Protein AF-A0A382LB33-F1 (afdb_monomer)

pLDDT: mean 86.98, std 14.64, range [41.53, 98.06]

Nearest PDB structures (foldseek):
  3kd4-assembly1_A  TM=6.869E-01  e=1.381E+00  Parabacteroides distasonis ATCC 8503
  2jhe-assembly2_D  TM=3.719E-01  e=3.122E-01  Escherichia coli K-12
  6sua-assembly2_C  TM=3.130E-01  e=2.153E-01  Homo sapiens
  8u62-assembly1_A  TM=4.083E-01  e=7.909E-01  Pseudomonas syringae pv. tomato str. DC3000
  5tsh-assembly1_D  TM=3.919E-01  e=1.298E+00  Geobacter metallireducens GS-15

Mean predicted aligned error: 7.75 Å

Solvent-accessible surface area (backbone atoms only — not comparable to full-atom values): 10015 Å² total; per-residue (Å²): 107,76,71,57,53,52,50,51,52,52,52,53,54,61,65,66,74,73,79,62,74,58,72,39,68,64,76,66,66,64,66,66,39,56,48,83,81,44,30,93,60,42,56,89,57,61,84,72,52,72,89,82,52,62,94,83,41,15,43,33,31,69,46,60,24,40,79,58,28,65,78,36,67,40,67,64,21,32,38,33,42,23,37,39,90,60,14,25,24,25,39,34,42,35,48,66,50,46,82,78,65,82,60,43,65,56,54,40,47,27,71,76,78,45,84,63,70,73,69,66,72,41,91,86,50,65,51,74,49,77,55,80,52,96,77,33,42,31,40,40,36,28,47,78,59,100,83,36,56,35,43,36,40,40,39,24,26,87,89,29,44,73,57,66,54,63,92,48,47,44,80,54,87,131

Foldseek 3Di:
DVVVVVVVVVVVVVVVVPAPQADFVLQVDDFFDFPVVCCVLVVQCVPDDPVVADQLAKEKEKDQVCVRGPSNLLRQWMWIFIAHPRTGLKIKIKGNAQPPDPCSVVVNCCSPLNHDDPVCSPQPDFDWDWRDDDQWTWIWTWDADPRGIMIMIMIHGPVRPVNVDDDSYDYDDD

Secondary structure (DSSP, 8-state):
-HHHHHHHHHHHHHHHTSS-TT--GGG---TTSBGGGTTTT-GGGTT--GGGS-TT-EEEEEEEHHHHSTTSS-TTEEEEEEEETTEEEEEEEEES-TTT-SSHHHHHHHHHH----GGGGSTT--EEEE--BTTEEEEEEEEE-SS-EEEEEEEEETTTGGGSSSTTEEEE--

Radius of gyration: 18.59 Å; Cα contacts (8 Å, |Δi|>4): 303; chains: 1; bounding box: 37×49×56 Å

Structure (mmCIF, N/CA/C/O backbone):
data_AF-A0A382LB33-F1
#
_entry.id   AF-A0A382LB33-F1
#
loop_
_atom_site.group_PDB
_atom_site.id
_atom_site.type_symbol
_atom_site.label_atom_id
_atom_site.label_alt_id
_atom_site.label_comp_id
_atom_site.label_asym_id
_atom_site.label_entity_id
_atom_site.label_seq_id
_atom_site.pdbx_PDB_ins_code
_atom_site.Cartn_x
_atom_site.Cartn_y
_atom_site.Cartn_z
_atom_site.occupancy
_atom_site.B_iso_or_equiv
_atom_site.auth_seq_id
_atom_site.auth_comp_id
_atom_site.auth_asym_id
_atom_site.auth_atom_id
_atom_site.pdbx_PDB_model_num
ATOM 1 N N . MET A 1 1 ? -16.210 -36.170 -32.820 1.00 52.72 1 MET A N 1
ATOM 2 C CA . MET A 1 1 ? -16.262 -35.733 -31.401 1.00 52.72 1 MET A CA 1
ATOM 3 C C . MET A 1 1 ? -14.909 -35.788 -30.686 1.00 52.72 1 MET A C 1
ATOM 5 O O . MET A 1 1 ? -14.576 -34.826 -30.012 1.00 52.72 1 MET A O 1
ATOM 9 N N . LYS A 1 2 ? -14.092 -36.842 -30.858 1.00 53.53 2 LYS A N 1
ATOM 10 C CA . LYS A 1 2 ? -12.799 -37.005 -30.152 1.00 53.53 2 LYS A CA 1
ATOM 11 C C . LYS A 1 2 ? -11.788 -35.862 -30.387 1.00 53.53 2 LYS A C 1
ATOM 13 O O . LYS A 1 2 ? -11.098 -35.465 -29.458 1.00 53.53 2 LYS A O 1
ATOM 18 N N . ASN A 1 3 ? -11.751 -35.297 -31.597 1.00 56.59 3 ASN A N 1
ATOM 19 C CA . ASN A 1 3 ? -10.848 -34.185 -31.938 1.00 56.59 3 ASN A CA 1
ATOM 20 C C . ASN A 1 3 ? -11.362 -32.815 -31.457 1.00 56.59 3 ASN A C 1
ATOM 22 O O . ASN A 1 3 ? -10.561 -31.931 -31.190 1.00 56.59 3 ASN A O 1
ATOM 26 N N . PHE A 1 4 ? -12.679 -32.661 -31.294 1.00 59.25 4 PHE A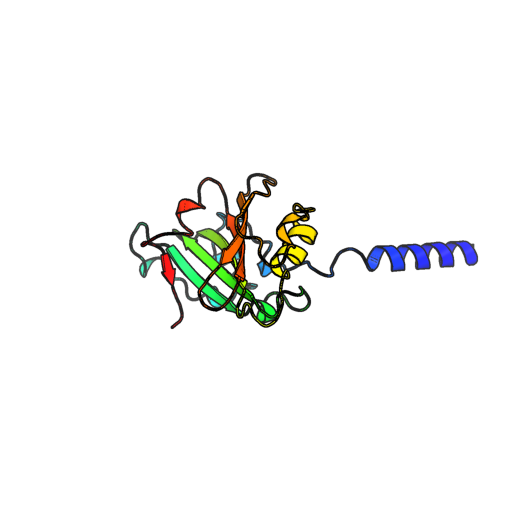 N 1
ATOM 27 C CA . PHE A 1 4 ? -13.295 -31.431 -30.784 1.00 59.25 4 PHE A CA 1
ATOM 28 C C . PHE A 1 4 ? -13.129 -31.330 -29.260 1.00 59.25 4 PHE A C 1
ATOM 30 O O . PHE A 1 4 ? -12.778 -30.278 -28.742 1.00 59.25 4 PHE A O 1
ATOM 37 N N . LEU A 1 5 ? -13.261 -32.463 -28.557 1.00 59.09 5 LEU A N 1
ATOM 38 C CA . LEU A 1 5 ? -12.982 -32.567 -27.122 1.00 59.09 5 LEU A CA 1
ATOM 39 C C . LEU A 1 5 ? -11.514 -32.227 -26.804 1.00 59.09 5 LEU A C 1
ATOM 41 O O . LEU A 1 5 ? -11.246 -31.498 -25.860 1.00 59.09 5 LEU A O 1
ATOM 45 N N . LYS A 1 6 ? -10.566 -32.695 -27.631 1.00 59.00 6 LYS A N 1
ATOM 46 C CA . LYS A 1 6 ? -9.139 -32.350 -27.500 1.00 59.00 6 LYS A CA 1
ATOM 47 C C . LYS A 1 6 ? -8.867 -30.855 -27.699 1.00 59.00 6 LYS A C 1
ATOM 49 O O . LYS A 1 6 ? -8.037 -30.305 -26.987 1.00 59.00 6 LYS A O 1
ATOM 54 N N . LEU A 1 7 ? -9.567 -30.210 -28.635 1.00 59.97 7 LEU A N 1
ATOM 55 C CA . LEU A 1 7 ? -9.436 -28.772 -28.887 1.00 59.97 7 LEU A CA 1
ATOM 56 C C . LEU A 1 7 ? -9.974 -27.942 -27.708 1.00 59.97 7 LEU A C 1
ATOM 58 O O . LEU A 1 7 ? -9.332 -26.984 -27.296 1.00 59.97 7 LEU A O 1
ATOM 62 N N . ILE A 1 8 ? -11.109 -28.347 -27.127 1.00 61.16 8 ILE A N 1
ATOM 63 C CA . ILE A 1 8 ? -11.689 -27.698 -25.940 1.00 61.16 8 ILE A CA 1
ATOM 64 C C . ILE A 1 8 ? -10.765 -27.867 -24.730 1.00 61.16 8 ILE A C 1
ATOM 66 O O . ILE A 1 8 ? -10.510 -26.893 -24.034 1.00 61.16 8 ILE A O 1
ATOM 70 N N . VAL A 1 9 ? -10.202 -29.061 -24.513 1.00 60.12 9 VAL A N 1
ATOM 71 C CA . VAL A 1 9 ? -9.231 -29.301 -23.430 1.00 60.12 9 VAL A CA 1
ATOM 72 C C . VAL A 1 9 ? -7.993 -28.412 -23.589 1.00 60.12 9 VAL A C 1
ATOM 74 O O . VAL A 1 9 ? -7.562 -27.814 -22.611 1.00 60.12 9 VAL A O 1
ATOM 77 N N . LEU A 1 10 ? -7.474 -28.247 -24.813 1.00 58.84 10 LEU A N 1
ATOM 78 C CA . LEU A 1 10 ? -6.329 -27.372 -25.088 1.00 58.84 10 LEU A CA 1
ATOM 79 C C . LEU A 1 10 ? -6.651 -25.889 -24.808 1.00 58.84 10 LEU A C 1
ATOM 81 O O . LEU A 1 10 ? -5.871 -25.195 -24.159 1.00 58.84 10 LEU A O 1
ATOM 85 N N . ILE A 1 11 ? -7.819 -25.409 -25.246 1.00 59.03 11 ILE A N 1
ATOM 86 C CA . ILE A 1 11 ? -8.262 -24.019 -25.038 1.00 59.03 11 ILE A CA 1
ATOM 87 C C . ILE A 1 11 ? -8.526 -23.737 -23.552 1.00 59.03 11 ILE A C 1
ATOM 89 O O . ILE A 1 11 ? -8.140 -22.679 -23.062 1.00 59.03 11 ILE A O 1
ATOM 93 N N . VAL A 1 12 ? -9.120 -24.686 -22.821 1.00 56.72 12 VAL A N 1
ATOM 94 C CA . VAL A 1 12 ? -9.336 -24.572 -21.370 1.00 56.72 12 VAL A CA 1
ATOM 95 C C . VAL A 1 12 ? -7.998 -24.531 -20.632 1.00 56.72 12 VAL A C 1
ATOM 97 O O . VAL A 1 12 ? -7.823 -23.667 -19.782 1.00 56.72 12 VAL A O 1
ATOM 100 N N . THR A 1 13 ? -7.014 -25.357 -21.011 1.00 54.31 13 THR A N 1
ATOM 101 C CA . THR A 1 13 ? -5.672 -25.277 -20.410 1.00 54.31 13 THR A CA 1
ATOM 102 C C . THR A 1 13 ? -4.984 -23.940 -20.695 1.00 54.31 13 THR A C 1
ATOM 104 O O . THR A 1 13 ? -4.471 -23.334 -19.765 1.00 54.31 13 THR A O 1
ATOM 107 N N . LEU A 1 14 ? -5.034 -23.407 -21.925 1.00 49.81 14 LEU A N 1
ATOM 108 C CA . LEU A 1 14 ? -4.441 -22.095 -22.234 1.00 49.81 14 LEU A CA 1
ATOM 109 C C . LEU A 1 14 ? -5.155 -20.921 -21.537 1.00 49.81 14 LEU A C 1
ATOM 111 O O . LEU A 1 14 ? -4.507 -19.931 -21.196 1.00 49.81 14 LEU A O 1
ATOM 115 N N . ALA A 1 15 ? -6.467 -21.015 -21.308 1.00 48.31 15 ALA A N 1
ATOM 116 C CA . ALA A 1 15 ? -7.224 -19.996 -20.580 1.00 48.31 15 ALA A CA 1
ATOM 117 C C . ALA A 1 15 ? -6.941 -20.011 -19.065 1.00 48.31 15 ALA A C 1
ATOM 119 O O . ALA A 1 15 ? -7.071 -18.975 -18.415 1.00 48.31 15 ALA A O 1
ATOM 120 N N . SER A 1 16 ? -6.524 -21.155 -18.511 1.00 43.91 16 SER A N 1
ATOM 121 C CA . SER A 1 16 ? -6.155 -21.294 -17.096 1.00 43.91 16 SER A CA 1
ATOM 122 C C . SER A 1 16 ? -4.770 -20.730 -16.754 1.00 43.91 16 SER A C 1
ATOM 124 O O . SER A 1 16 ? -4.541 -20.388 -15.601 1.00 43.91 16 SER A O 1
ATOM 126 N N . PHE A 1 17 ? -3.860 -20.577 -17.723 1.00 44.25 17 PHE A N 1
ATOM 127 C CA . PHE A 1 17 ? -2.488 -20.106 -17.461 1.00 44.25 17 PHE A CA 1
ATOM 128 C C . PHE A 1 17 ? -2.307 -18.578 -17.447 1.00 44.25 17 PHE A C 1
ATOM 130 O O . PHE A 1 17 ? -1.182 -18.112 -17.327 1.00 44.25 17 PHE A O 1
ATOM 137 N N . ASN A 1 18 ? -3.373 -17.778 -17.571 1.00 42.78 18 ASN A N 1
ATOM 138 C CA . ASN A 1 18 ? -3.240 -16.337 -17.846 1.00 42.78 18 ASN A CA 1
ATOM 139 C C . ASN A 1 18 ? -3.864 -15.388 -16.802 1.00 42.78 18 ASN A C 1
ATOM 141 O O . ASN A 1 18 ? -4.092 -14.228 -17.132 1.00 42.78 18 ASN A O 1
ATOM 145 N N . LYS A 1 19 ? -4.178 -15.824 -15.570 1.00 41.53 19 LYS A N 1
ATOM 146 C CA . LYS A 1 19 ? -4.884 -14.941 -14.607 1.00 41.53 19 LYS A CA 1
ATOM 147 C C . LYS A 1 19 ? -4.343 -14.841 -13.177 1.00 41.53 19 LYS A C 1
ATOM 149 O O . LYS A 1 19 ? -4.869 -14.027 -12.434 1.00 41.53 19 LYS A O 1
ATOM 154 N N . HIS A 1 20 ? -3.316 -15.600 -12.792 1.00 44.69 20 HIS A N 1
ATOM 155 C CA . HIS A 1 20 ? -2.939 -15.707 -11.371 1.00 44.69 20 HIS A CA 1
ATOM 156 C C . HIS A 1 20 ? -1.473 -15.438 -11.034 1.00 44.69 20 HIS A C 1
ATOM 158 O O . HIS A 1 20 ? -1.119 -15.524 -9.869 1.00 44.69 20 HIS A O 1
ATOM 164 N N . ALA A 1 21 ? -0.622 -15.069 -11.995 1.00 49.47 21 ALA A N 1
ATOM 165 C CA . ALA A 1 21 ? 0.807 -14.884 -11.711 1.00 49.47 21 ALA A CA 1
ATOM 166 C C . ALA A 1 21 ? 1.131 -13.686 -10.786 1.00 49.47 21 ALA A C 1
ATOM 168 O O . ALA A 1 21 ? 2.290 -13.482 -1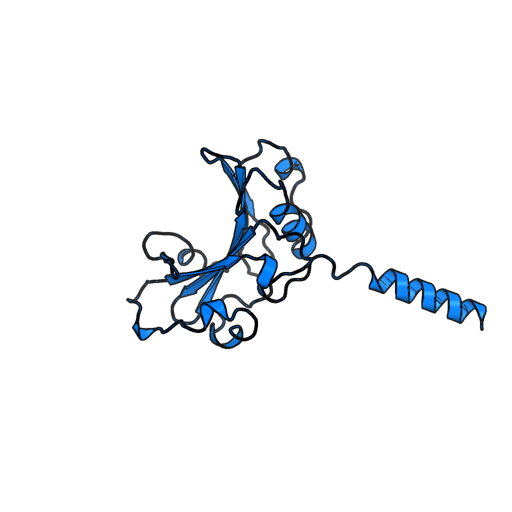0.469 1.00 49.47 21 ALA A O 1
ATOM 169 N N . PHE A 1 22 ? 0.130 -12.896 -10.372 1.00 57.69 22 PHE A N 1
ATOM 170 C CA . PHE A 1 22 ? 0.316 -11.703 -9.537 1.00 57.69 22 PHE A CA 1
ATOM 171 C C . PHE A 1 22 ? -0.831 -11.465 -8.535 1.00 57.69 22 PHE A C 1
ATOM 173 O O . PHE A 1 22 ? -0.935 -10.375 -7.986 1.00 57.69 22 PHE A O 1
ATOM 180 N N . SER A 1 23 ? -1.745 -12.418 -8.302 1.00 69.94 23 SER A N 1
ATOM 181 C CA . SER A 1 23 ? -2.833 -12.190 -7.331 1.00 69.94 23 SER A CA 1
ATOM 182 C C . SER A 1 23 ? -2.350 -12.475 -5.909 1.00 69.94 23 SER A C 1
ATOM 184 O O . SER A 1 23 ? -2.049 -13.627 -5.613 1.00 69.94 23 SER A O 1
ATOM 186 N N . CYS A 1 24 ? -2.316 -11.457 -5.045 1.00 86.81 24 CYS A N 1
ATOM 187 C CA . CYS A 1 24 ? -2.046 -11.613 -3.617 1.00 86.81 24 CYS A CA 1
ATOM 188 C C . CYS A 1 24 ? -3.275 -11.240 -2.778 1.00 86.81 24 CYS A C 1
ATOM 190 O O . CYS A 1 24 ? -3.735 -10.097 -2.824 1.00 86.81 24 CYS A O 1
ATOM 192 N N . ASP A 1 25 ? -3.782 -12.190 -1.990 1.00 86.69 25 ASP A N 1
ATOM 193 C CA . ASP A 1 25 ? -4.966 -11.985 -1.147 1.00 86.69 25 ASP A CA 1
ATOM 194 C C . ASP A 1 25 ? -4.712 -10.948 -0.042 1.00 86.69 25 ASP A C 1
ATOM 196 O O . ASP A 1 25 ? -5.573 -10.105 0.214 1.00 86.69 25 ASP A O 1
ATOM 200 N N . SER A 1 26 ? -3.499 -10.918 0.520 1.00 89.00 26 SER A N 1
ATOM 201 C CA . SER A 1 26 ? -3.054 -9.938 1.524 1.00 89.00 26 SER A CA 1
ATOM 202 C C . SER A 1 26 ? -3.044 -8.490 1.012 1.00 89.00 26 SER A C 1
ATOM 204 O O . SER A 1 26 ? -3.066 -7.556 1.806 1.00 89.00 26 SER A O 1
ATOM 206 N N . LEU A 1 27 ? -3.082 -8.283 -0.310 1.00 89.12 27 LEU A N 1
ATOM 207 C CA . LEU A 1 27 ? -3.210 -6.965 -0.949 1.00 89.12 27 LEU A CA 1
ATOM 208 C C . LEU A 1 27 ? -4.633 -6.677 -1.457 1.00 89.12 27 LEU A C 1
ATOM 210 O O . LEU A 1 27 ? -4.916 -5.578 -1.941 1.00 89.12 27 LEU A O 1
ATOM 214 N N . ASN A 1 28 ? -5.548 -7.642 -1.343 1.00 87.88 28 ASN A N 1
ATOM 215 C CA . ASN A 1 28 ? -6.945 -7.525 -1.755 1.00 87.88 28 ASN A CA 1
ATOM 216 C C . ASN A 1 28 ? -7.892 -7.301 -0.562 1.00 87.88 28 ASN A C 1
ATOM 218 O O . ASN A 1 28 ? -9.032 -7.770 -0.555 1.00 87.88 28 ASN A O 1
ATOM 222 N N . VAL A 1 29 ? -7.437 -6.563 0.450 1.00 90.31 29 VAL A N 1
ATOM 223 C CA . VAL A 1 29 ? -8.275 -6.191 1.594 1.00 90.31 29 VAL A CA 1
ATOM 224 C C . VAL A 1 29 ? -9.220 -5.038 1.246 1.00 90.31 29 VAL A C 1
ATOM 226 O O . VAL A 1 29 ? -8.994 -4.250 0.318 1.00 90.31 29 VAL A O 1
ATOM 229 N N . THR A 1 30 ? -10.298 -4.915 2.015 1.00 92.88 30 THR A N 1
ATOM 230 C CA . THR A 1 30 ? -11.211 -3.774 1.911 1.00 92.88 30 THR A CA 1
ATOM 231 C C . THR A 1 30 ? -10.752 -2.676 2.861 1.00 92.88 30 THR A C 1
ATOM 233 O O . THR A 1 30 ?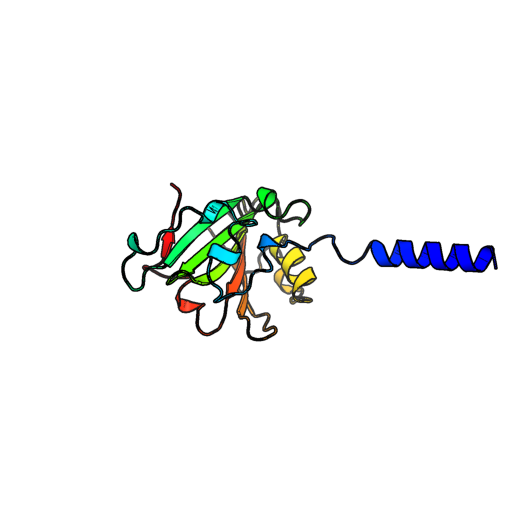 -10.797 -2.835 4.074 1.00 92.88 30 THR A O 1
ATOM 236 N N . ILE A 1 31 ? -10.317 -1.543 2.314 1.00 95.19 31 ILE A N 1
ATOM 237 C CA . ILE A 1 31 ? -9.977 -0.365 3.119 1.00 95.19 31 ILE A CA 1
ATOM 238 C C . ILE A 1 31 ? -11.236 0.142 3.843 1.00 95.19 31 ILE A C 1
ATOM 240 O O . ILE A 1 31 ? -12.309 0.219 3.243 1.00 95.19 31 ILE A O 1
ATOM 244 N N . GLY A 1 32 ? -11.097 0.473 5.125 1.00 96.38 32 GLY A N 1
ATOM 245 C CA . GLY A 1 32 ? -12.172 0.904 6.019 1.00 96.38 32 GLY A CA 1
ATOM 246 C C . GLY A 1 32 ? -12.892 -0.230 6.754 1.00 96.38 32 GLY A C 1
ATOM 247 O O . GLY A 1 32 ? -13.654 0.054 7.682 1.00 96.38 32 GLY A O 1
ATOM 248 N N . ASP A 1 33 ? -12.653 -1.491 6.382 1.00 96.75 33 ASP A N 1
ATOM 249 C CA . ASP A 1 33 ? -13.126 -2.634 7.160 1.00 96.75 33 ASP A CA 1
ATOM 250 C C . ASP A 1 33 ? -12.342 -2.784 8.468 1.00 96.75 33 ASP A C 1
ATOM 252 O O . ASP A 1 33 ? -11.197 -2.345 8.588 1.00 96.75 33 ASP A O 1
ATOM 256 N N . ASP A 1 34 ? -12.986 -3.431 9.439 1.00 97.69 34 ASP A N 1
ATOM 257 C CA . ASP A 1 34 ? -12.363 -3.803 10.706 1.00 97.69 34 ASP A CA 1
ATOM 258 C C . ASP A 1 34 ? -11.173 -4.750 10.475 1.00 97.69 34 ASP A C 1
ATOM 260 O O . ASP A 1 34 ? -11.296 -5.727 9.725 1.00 97.69 34 ASP A O 1
ATOM 264 N N . PHE A 1 35 ? -10.037 -4.463 11.114 1.00 96.56 35 PHE A N 1
ATOM 265 C CA . PHE A 1 35 ? -8.792 -5.219 10.940 1.00 96.56 35 PHE A CA 1
ATOM 266 C C . PHE A 1 35 ? -8.946 -6.706 11.303 1.00 96.56 35 PHE A C 1
ATOM 268 O O . PHE A 1 35 ? -8.341 -7.564 10.662 1.00 96.56 35 PHE A O 1
ATOM 275 N N . SER A 1 36 ? -9.828 -7.037 12.255 1.00 96.44 36 SER A N 1
ATOM 276 C CA . SER A 1 36 ? -10.070 -8.417 12.698 1.00 96.44 36 SER A CA 1
ATOM 277 C C . SER A 1 36 ? -10.597 -9.335 11.591 1.00 96.44 36 SER A C 1
ATOM 279 O O . SER A 1 36 ? -10.560 -10.555 11.721 1.00 96.44 36 SER A O 1
ATOM 281 N N . LYS A 1 37 ? -11.081 -8.776 10.474 1.00 96.44 37 LYS A N 1
ATOM 282 C CA . LYS A 1 37 ? -11.539 -9.555 9.314 1.00 96.44 37 LYS A CA 1
ATOM 283 C C . LYS A 1 37 ? -10.402 -10.140 8.477 1.00 96.44 37 LYS A C 1
ATOM 285 O O . LYS A 1 37 ? -10.682 -10.974 7.618 1.00 96.44 37 LYS A O 1
ATOM 290 N N . VAL A 1 38 ? -9.168 -9.667 8.652 1.00 95.00 38 VAL A N 1
ATOM 291 C CA . VAL A 1 38 ? -8.029 -10.034 7.794 1.00 95.00 38 VAL A CA 1
ATOM 292 C C . VAL A 1 38 ? -6.847 -10.623 8.563 1.00 95.00 38 VAL A C 1
ATOM 294 O O . VAL A 1 38 ? -5.856 -10.977 7.936 1.00 95.00 38 VAL A O 1
ATOM 297 N N . THR A 1 39 ? -6.946 -10.797 9.882 1.00 94.38 39 THR A N 1
ATOM 298 C CA . THR A 1 39 ? -5.871 -11.377 10.711 1.00 94.38 39 THR A CA 1
ATOM 299 C C . THR A 1 39 ? -5.518 -12.815 10.320 1.00 94.38 39 THR A C 1
ATOM 301 O O . THR A 1 39 ? -4.382 -13.228 10.492 1.00 94.38 39 THR A O 1
ATOM 304 N N . ASP A 1 40 ? -6.438 -13.565 9.703 1.00 92.69 40 ASP A N 1
ATOM 305 C CA . ASP A 1 40 ? -6.143 -14.907 9.171 1.00 92.69 40 ASP A CA 1
ATOM 306 C C . ASP A 1 40 ? -5.147 -14.892 7.987 1.00 92.69 40 ASP A C 1
ATOM 308 O O . ASP A 1 40 ? -4.504 -15.905 7.711 1.00 92.69 40 ASP A O 1
ATOM 312 N N . ILE A 1 41 ? -5.046 -13.774 7.253 1.00 93.88 41 ILE A N 1
ATOM 313 C CA . ILE A 1 41 ? -4.175 -13.609 6.066 1.00 93.88 41 ILE A CA 1
ATOM 314 C C . ILE A 1 41 ? -3.071 -12.557 6.262 1.00 93.88 41 ILE A C 1
ATOM 316 O O . ILE A 1 41 ? -2.209 -12.395 5.398 1.00 93.88 41 ILE A O 1
ATOM 320 N N . LEU A 1 42 ? -3.131 -11.817 7.365 1.00 94.50 42 LEU A N 1
ATOM 321 C CA . LEU A 1 42 ? -2.194 -10.791 7.810 1.00 94.50 42 LEU A CA 1
ATOM 322 C C . LEU A 1 42 ? -2.017 -11.000 9.323 1.00 94.50 42 LEU A C 1
ATOM 324 O O . LEU A 1 42 ? -2.474 -10.201 10.126 1.00 94.50 42 LEU A O 1
ATOM 328 N N . ASP A 1 43 ? -1.443 -12.123 9.740 1.00 95.31 43 ASP A N 1
ATOM 329 C CA . ASP A 1 43 ? -1.335 -12.459 11.169 1.00 95.31 43 ASP A CA 1
ATOM 330 C C . ASP A 1 43 ? -0.399 -11.511 11.939 1.00 95.31 43 ASP A C 1
ATOM 332 O O . ASP A 1 43 ? -0.606 -11.281 13.123 1.00 95.31 43 ASP A O 1
ATOM 336 N N . PHE A 1 44 ? 0.548 -10.854 11.264 1.00 95.19 44 PHE A N 1
ATOM 337 C CA . PHE A 1 44 ? 1.413 -9.822 11.857 1.00 95.19 44 PHE A CA 1
ATOM 338 C C . PHE A 1 44 ? 0.699 -8.565 12.381 1.00 95.19 44 PHE A C 1
ATOM 340 O O . PHE A 1 44 ? 1.370 -7.697 12.934 1.00 95.19 44 PHE A O 1
ATOM 347 N N . ILE A 1 45 ? -0.619 -8.436 12.194 1.00 95.81 45 ILE A N 1
ATOM 348 C CA . ILE A 1 45 ? -1.422 -7.353 12.784 1.00 95.81 45 ILE A CA 1
ATOM 349 C C . ILE A 1 45 ? -2.351 -7.831 13.912 1.00 95.81 45 ILE A C 1
ATOM 351 O O . ILE A 1 45 ? -3.212 -7.069 14.357 1.00 95.81 45 ILE A O 1
ATOM 355 N N . ASP A 1 46 ? -2.257 -9.100 14.331 1.00 94.12 46 ASP A N 1
ATOM 356 C CA . ASP A 1 46 ? -3.195 -9.700 15.292 1.00 94.12 46 ASP A CA 1
ATOM 357 C C . ASP A 1 46 ? -3.081 -9.139 16.717 1.00 94.12 46 ASP A C 1
ATOM 359 O O . ASP A 1 46 ? -4.047 -9.202 17.479 1.00 94.12 46 ASP A O 1
ATOM 363 N N . ASP A 1 47 ? -1.938 -8.539 17.043 1.00 92.25 47 ASP A N 1
ATOM 364 C CA . ASP A 1 47 ? -1.625 -7.961 18.348 1.00 92.25 47 ASP A CA 1
ATOM 365 C C . ASP A 1 47 ? -2.149 -6.524 18.510 1.00 92.25 47 ASP A C 1
ATOM 367 O O . ASP A 1 47 ? -1.928 -5.892 19.547 1.00 92.25 47 ASP A O 1
ATOM 371 N N . TYR A 1 48 ? -2.854 -5.994 17.502 1.00 94.81 48 TYR A N 1
ATOM 372 C CA . TYR A 1 48 ? -3.452 -4.670 17.581 1.00 94.81 48 TYR A CA 1
ATOM 373 C C . TYR A 1 48 ? -4.521 -4.616 18.675 1.00 94.81 48 TYR A C 1
ATOM 375 O O . TYR A 1 48 ? -5.569 -5.264 18.616 1.00 94.81 48 TYR A O 1
ATOM 383 N N . GLU A 1 49 ? -4.297 -3.728 19.640 1.00 93.56 49 GLU A N 1
ATOM 384 C CA . GLU A 1 49 ? -5.238 -3.422 20.710 1.00 93.56 49 GLU A CA 1
ATOM 385 C C . GLU A 1 49 ? -5.546 -1.923 20.700 1.00 93.56 49 GLU A C 1
ATOM 387 O O . GLU A 1 49 ? -4.689 -1.093 21.002 1.00 93.56 49 GLU A O 1
ATOM 392 N N . ALA A 1 50 ? -6.793 -1.556 20.388 1.00 91.50 50 ALA A N 1
ATOM 393 C CA . ALA A 1 50 ? -7.204 -0.153 20.276 1.00 91.50 50 ALA A CA 1
ATOM 394 C C . ALA A 1 50 ? -6.948 0.672 21.555 1.00 91.50 50 ALA A C 1
ATOM 396 O O . ALA A 1 50 ? -6.732 1.877 21.474 1.00 91.50 50 ALA A O 1
ATOM 397 N N . GLU A 1 51 ? -6.953 0.027 22.726 1.00 91.81 51 GLU A N 1
ATOM 398 C CA . GLU A 1 51 ? -6.706 0.658 24.030 1.00 91.81 51 GLU A CA 1
ATOM 399 C C . GLU A 1 51 ? -5.259 1.155 24.202 1.00 91.81 51 GLU A C 1
ATOM 401 O O . GLU A 1 51 ? -5.009 2.011 25.052 1.00 91.81 51 GLU A O 1
ATOM 406 N N . ASN A 1 52 ? -4.322 0.671 23.379 1.00 91.38 52 ASN A N 1
ATOM 407 C CA . ASN A 1 52 ? -2.911 1.054 23.432 1.00 91.38 52 ASN A CA 1
ATOM 408 C C . ASN A 1 52 ? -2.601 2.352 22.664 1.00 91.38 52 ASN A C 1
ATOM 410 O O . ASN A 1 52 ? -1.461 2.818 22.700 1.00 91.38 52 ASN A O 1
ATOM 414 N N . TYR A 1 53 ? -3.589 2.953 21.992 1.00 89.94 53 TYR A N 1
ATOM 415 C CA . TYR A 1 53 ? -3.389 4.101 21.108 1.00 89.94 53 TYR A CA 1
ATOM 416 C C . TYR A 1 53 ? -4.248 5.301 21.508 1.00 89.94 53 TYR A C 1
ATOM 418 O O . TYR A 1 53 ? -5.428 5.173 21.839 1.00 89.94 53 TYR A O 1
ATOM 426 N N . GLU A 1 54 ? -3.654 6.494 21.447 1.00 89.75 54 GLU A N 1
ATOM 427 C CA . GLU A 1 54 ? -4.385 7.745 21.640 1.00 89.75 54 GLU A CA 1
ATOM 428 C C . GLU A 1 54 ? -5.319 8.033 20.451 1.00 89.75 54 GLU A C 1
ATOM 430 O O . GLU A 1 54 ? -5.146 7.534 19.335 1.00 89.75 54 GLU A O 1
ATOM 435 N N . GLU A 1 55 ? -6.337 8.865 20.679 1.00 86.31 55 GLU A N 1
ATOM 436 C CA . GLU A 1 55 ? -7.215 9.308 19.597 1.00 86.31 55 GLU A CA 1
ATOM 437 C C . GLU A 1 55 ? -6.407 10.066 18.533 1.00 86.31 55 GLU A C 1
ATOM 439 O O . GLU A 1 55 ? -5.662 10.993 18.842 1.00 86.31 55 GLU A O 1
ATOM 444 N N . GLY A 1 56 ? -6.577 9.685 17.265 1.00 87.06 56 GLY A N 1
ATOM 445 C CA . GLY A 1 56 ? -5.821 10.270 16.155 1.00 87.06 56 GLY A CA 1
ATOM 446 C C . GLY A 1 56 ? -4.595 9.453 15.748 1.00 87.06 56 GLY A C 1
ATOM 447 O O . GLY A 1 56 ? -4.110 9.634 14.634 1.00 87.06 56 GLY A O 1
ATOM 448 N N . THR A 1 57 ? -4.139 8.520 16.586 1.00 95.00 57 THR A N 1
ATOM 449 C CA . THR A 1 57 ? -3.003 7.649 16.279 1.00 95.00 57 THR A CA 1
ATOM 450 C C . THR A 1 57 ? -3.380 6.547 15.291 1.00 95.00 57 THR A C 1
ATOM 452 O O . THR A 1 57 ? -4.441 5.928 15.386 1.00 95.00 57 THR A O 1
ATOM 455 N N . THR A 1 58 ? -2.469 6.281 14.358 1.00 97.38 58 THR A N 1
ATOM 456 C CA . THR A 1 58 ? -2.514 5.139 13.443 1.00 97.38 58 THR A CA 1
ATOM 457 C C . THR A 1 58 ? -1.345 4.214 13.742 1.00 97.38 58 THR A C 1
ATOM 459 O O . THR A 1 58 ? -0.208 4.671 13.845 1.00 97.38 58 THR A O 1
ATOM 462 N N . ALA A 1 59 ? -1.612 2.919 13.866 1.00 97.06 59 ALA A N 1
ATOM 463 C CA . ALA A 1 59 ? -0.572 1.905 13.984 1.00 97.06 59 ALA A CA 1
ATOM 464 C C . ALA A 1 59 ? -0.115 1.468 12.584 1.00 97.06 59 ALA A C 1
ATOM 466 O O . ALA A 1 59 ? -0.951 1.116 11.752 1.00 97.06 59 ALA A O 1
ATOM 467 N N . GLU A 1 60 ? 1.187 1.503 12.318 1.00 97.56 60 GLU A N 1
ATOM 468 C CA . GLU A 1 60 ? 1.818 0.960 11.112 1.00 97.56 60 GLU A CA 1
ATOM 469 C C . GLU A 1 60 ? 2.494 -0.357 11.472 1.00 97.56 60 GLU A C 1
ATOM 471 O O . GLU A 1 60 ? 3.438 -0.384 12.255 1.00 97.56 60 GLU A O 1
ATOM 476 N N . TYR A 1 61 ? 2.008 -1.437 10.880 1.00 97.00 61 TYR A N 1
ATOM 477 C CA . TYR A 1 61 ? 2.609 -2.758 10.972 1.00 97.00 61 TYR A CA 1
ATOM 478 C C . TYR A 1 61 ? 3.319 -3.082 9.675 1.00 97.00 61 TYR A C 1
ATOM 480 O O . TYR A 1 61 ? 2.792 -2.762 8.608 1.00 97.00 61 TYR A O 1
ATOM 488 N N . GLU A 1 62 ? 4.458 -3.762 9.744 1.00 96.62 62 GLU A N 1
ATOM 489 C CA . GLU A 1 62 ? 5.202 -4.159 8.555 1.00 96.62 62 GLU A CA 1
ATOM 490 C C . GLU A 1 62 ? 5.654 -5.615 8.591 1.00 96.62 62 GLU A C 1
ATOM 492 O O . GLU A 1 62 ? 5.897 -6.195 9.648 1.00 96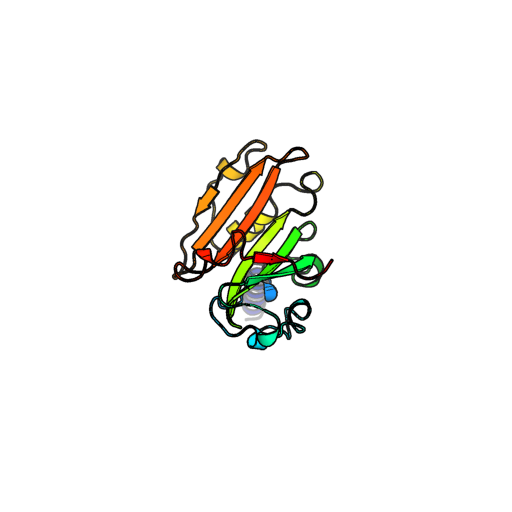.62 62 GLU A O 1
ATOM 497 N N . ALA A 1 63 ? 5.769 -6.209 7.406 1.00 96.38 63 ALA A N 1
ATOM 498 C CA . ALA A 1 63 ? 6.368 -7.519 7.231 1.00 96.38 63 ALA A CA 1
ATOM 499 C C . ALA A 1 63 ? 6.948 -7.686 5.822 1.00 96.38 63 ALA A C 1
ATOM 501 O O . ALA A 1 63 ? 6.569 -6.980 4.885 1.00 96.38 63 ALA A O 1
ATOM 502 N N . HIS A 1 64 ? 7.837 -8.664 5.640 1.00 96.38 64 HIS A N 1
ATOM 503 C CA . HIS A 1 64 ? 8.336 -9.004 4.307 1.00 96.38 64 HIS A CA 1
ATOM 504 C C . HIS A 1 64 ? 7.198 -9.542 3.434 1.00 96.38 64 HIS A C 1
ATOM 506 O O . HIS A 1 64 ? 6.556 -10.546 3.764 1.00 96.38 64 HIS A O 1
ATOM 512 N N . THR A 1 65 ? 6.984 -8.920 2.275 1.00 96.00 65 THR A N 1
ATOM 513 C CA . THR A 1 65 ? 5.893 -9.277 1.360 1.00 96.00 65 THR A CA 1
ATOM 514 C C . THR A 1 65 ? 6.011 -10.714 0.859 1.00 96.00 65 THR A C 1
ATOM 516 O O . THR A 1 65 ? 4.991 -11.357 0.635 1.00 96.00 65 THR A O 1
ATOM 519 N N . ALA A 1 66 ? 7.226 -11.259 0.741 1.00 94.44 66 ALA A N 1
ATOM 520 C CA . ALA A 1 66 ? 7.466 -12.639 0.309 1.00 94.44 66 ALA A CA 1
ATOM 521 C C . ALA A 1 66 ? 6.734 -13.696 1.164 1.00 94.44 66 ALA A C 1
ATOM 523 O O . ALA A 1 66 ? 6.405 -14.772 0.667 1.00 94.44 66 ALA A O 1
ATOM 524 N N . ILE A 1 67 ? 6.464 -13.394 2.441 1.00 94.62 67 ILE A N 1
ATOM 525 C CA . ILE A 1 67 ? 5.749 -14.294 3.359 1.00 94.62 67 ILE A CA 1
ATOM 526 C C . ILE A 1 67 ? 4.251 -14.340 3.021 1.00 94.62 67 ILE A C 1
ATOM 528 O O . ILE A 1 67 ? 3.647 -15.410 3.040 1.00 94.62 67 ILE A O 1
ATOM 532 N N . TYR A 1 68 ? 3.665 -13.191 2.676 1.00 94.00 68 TYR A N 1
ATOM 533 C CA . TYR A 1 68 ? 2.215 -13.011 2.510 1.00 94.00 68 TYR A CA 1
ATOM 534 C C . TYR A 1 68 ? 1.754 -13.063 1.050 1.00 94.00 68 TYR A C 1
ATOM 536 O O . TYR A 1 68 ? 0.613 -13.411 0.756 1.00 94.00 68 TYR A O 1
ATOM 544 N N . CYS A 1 69 ? 2.651 -12.756 0.119 1.00 92.81 69 CYS A N 1
ATOM 545 C CA . CYS A 1 69 ? 2.409 -12.749 -1.315 1.00 92.81 69 CYS A CA 1
ATOM 546 C C . CYS A 1 69 ? 3.450 -13.610 -2.056 1.00 92.81 69 CYS A C 1
ATOM 548 O O . CYS A 1 69 ? 4.172 -13.082 -2.912 1.00 92.81 69 CYS A O 1
ATOM 550 N N . PRO A 1 70 ? 3.558 -14.921 -1.771 1.00 89.44 70 PRO A N 1
ATOM 551 C CA . PRO A 1 70 ? 4.485 -15.784 -2.494 1.00 89.44 70 PRO A CA 1
ATOM 552 C C . PRO A 1 70 ? 4.153 -15.803 -3.991 1.00 89.44 70 PRO A C 1
ATOM 554 O O . PRO A 1 70 ? 2.991 -15.692 -4.386 1.00 89.44 70 PRO A O 1
ATOM 557 N N . ASP A 1 71 ? 5.185 -15.922 -4.827 1.00 87.12 71 ASP A N 1
ATOM 558 C CA . ASP A 1 71 ? 5.085 -15.963 -6.293 1.00 87.12 71 ASP A CA 1
ATOM 559 C C . ASP A 1 71 ? 4.481 -14.702 -6.952 1.00 87.12 71 ASP A C 1
ATOM 561 O O . ASP A 1 71 ? 4.203 -14.704 -8.150 1.00 87.12 71 ASP A O 1
ATOM 565 N N . SER A 1 72 ? 4.312 -13.602 -6.208 1.00 88.56 72 SER A N 1
ATOM 566 C CA . SER A 1 72 ? 3.799 -12.326 -6.735 1.00 88.56 72 SER A CA 1
ATOM 567 C C . SER A 1 72 ? 4.863 -11.457 -7.419 1.00 88.56 72 SER A C 1
ATOM 569 O O . SER A 1 72 ? 4.543 -10.389 -7.939 1.00 88.56 72 SER A O 1
ATOM 571 N N . GLY A 1 73 ? 6.134 -11.872 -7.399 1.00 90.94 73 GLY A N 1
ATOM 572 C CA . GLY A 1 73 ? 7.260 -11.060 -7.876 1.00 90.94 73 GLY A CA 1
ATOM 573 C C . GLY A 1 73 ? 7.591 -9.864 -6.976 1.00 90.94 73 GLY A C 1
ATOM 574 O O . GLY A 1 73 ? 8.286 -8.951 -7.415 1.00 90.94 73 GLY A O 1
ATOM 575 N N . LEU A 1 74 ? 7.086 -9.862 -5.739 1.00 94.56 74 LEU A N 1
ATOM 576 C CA . LEU A 1 74 ? 7.289 -8.824 -4.726 1.00 94.56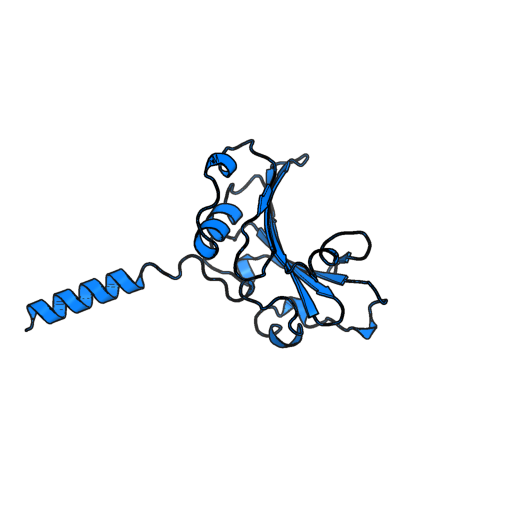 74 LEU A CA 1
ATOM 577 C C . LEU A 1 74 ? 8.292 -9.259 -3.640 1.00 94.56 74 LEU A C 1
ATOM 579 O O . LEU A 1 74 ? 8.225 -8.778 -2.511 1.00 94.56 74 LEU A O 1
ATOM 583 N N . ASP A 1 75 ? 9.216 -10.169 -3.962 1.00 94.06 75 ASP A N 1
ATOM 584 C CA . ASP A 1 75 ? 10.125 -10.786 -2.984 1.00 94.06 75 ASP A CA 1
ATOM 585 C C . ASP A 1 75 ? 11.036 -9.767 -2.276 1.00 94.06 75 ASP A C 1
ATOM 587 O O . ASP A 1 75 ? 11.336 -9.922 -1.098 1.00 94.06 75 ASP A O 1
ATOM 591 N N . ASN A 1 76 ? 11.439 -8.705 -2.982 1.00 95.94 76 ASN A N 1
ATOM 592 C CA . ASN A 1 76 ? 12.256 -7.596 -2.475 1.00 95.94 76 ASN A CA 1
ATOM 593 C C . ASN A 1 76 ? 11.391 -6.390 -2.051 1.00 95.94 76 ASN A C 1
ATOM 595 O O . ASN A 1 76 ? 11.644 -5.241 -2.432 1.00 95.94 76 ASN A O 1
ATOM 599 N N . THR A 1 77 ? 10.294 -6.649 -1.344 1.00 97.12 77 THR A N 1
ATOM 600 C CA . THR A 1 77 ? 9.398 -5.593 -0.865 1.00 97.12 77 THR A CA 1
ATOM 601 C C . THR A 1 77 ? 8.877 -5.886 0.533 1.00 97.12 77 THR A C 1
ATOM 603 O O . THR A 1 77 ? 8.796 -7.038 0.965 1.00 97.12 77 THR A O 1
ATOM 606 N N . ILE A 1 78 ? 8.450 -4.822 1.200 1.00 97.19 78 ILE A N 1
ATOM 607 C CA . ILE A 1 78 ? 7.766 -4.846 2.486 1.00 97.19 78 ILE A CA 1
ATOM 608 C C . ILE A 1 78 ? 6.299 -4.476 2.257 1.00 97.19 78 ILE A C 1
ATOM 610 O O . ILE A 1 78 ? 5.992 -3.562 1.483 1.00 97.19 78 ILE A O 1
ATOM 614 N N . ILE A 1 79 ? 5.400 -5.183 2.940 1.00 97.31 79 ILE A N 1
ATOM 615 C CA . ILE A 1 79 ? 3.987 -4.837 3.049 1.00 97.31 79 ILE A CA 1
ATOM 616 C C . ILE A 1 79 ? 3.777 -4.124 4.378 1.00 97.31 79 ILE A C 1
ATOM 618 O O . ILE A 1 79 ? 4.163 -4.623 5.432 1.00 97.31 79 ILE A O 1
ATOM 622 N N . LYS A 1 80 ? 3.151 -2.953 4.316 1.00 97.69 80 LYS A N 1
ATOM 623 C CA . LYS A 1 80 ? 2.783 -2.138 5.469 1.00 97.69 80 LYS A CA 1
ATOM 624 C C . LYS A 1 80 ? 1.271 -2.022 5.549 1.00 97.69 80 LYS A C 1
ATOM 626 O O . LYS A 1 80 ? 0.621 -1.752 4.535 1.00 97.69 80 LYS A O 1
ATOM 631 N N . VAL A 1 81 ? 0.715 -2.200 6.740 1.00 97.88 81 VAL A N 1
ATOM 632 C CA . VAL A 1 81 ? -0.718 -2.072 7.025 1.00 97.88 81 VAL A CA 1
ATOM 633 C C . VAL A 1 81 ? -0.914 -0.972 8.055 1.00 97.88 81 VAL A C 1
ATOM 635 O O . VAL A 1 81 ? -0.288 -0.979 9.112 1.00 97.88 81 VAL A O 1
ATOM 638 N N . PHE A 1 82 ? -1.802 -0.032 7.742 1.00 98.06 82 PHE A N 1
ATOM 639 C CA . PHE A 1 82 ? -2.126 1.099 8.606 1.00 98.06 82 PHE A CA 1
ATOM 640 C C . PHE A 1 82 ? -3.476 0.852 9.274 1.00 98.06 82 PHE A C 1
ATOM 642 O O . PHE A 1 82 ? -4.478 0.686 8.574 1.00 98.06 82 PHE A O 1
ATOM 649 N N . ILE A 1 83 ? -3.522 0.848 10.606 1.00 98.00 83 ILE A N 1
ATOM 650 C CA . ILE A 1 83 ? -4.745 0.632 11.388 1.00 98.00 83 ILE A CA 1
ATOM 651 C C . ILE A 1 83 ? -5.097 1.904 12.156 1.00 98.00 83 ILE A C 1
ATOM 653 O O . ILE A 1 83 ? -4.373 2.325 13.057 1.00 98.00 83 ILE A O 1
ATOM 657 N N . TYR A 1 84 ? -6.239 2.496 11.813 1.00 97.25 84 TYR A N 1
ATOM 658 C CA . TYR A 1 84 ? -6.794 3.689 12.450 1.00 97.25 84 TYR A CA 1
ATOM 659 C C . TYR A 1 84 ? -8.177 3.366 13.011 1.00 97.25 84 TYR A C 1
ATOM 661 O O . TYR A 1 84 ? -9.063 2.939 12.271 1.00 97.25 84 TYR A O 1
ATOM 669 N N . GLN A 1 85 ? -8.379 3.560 14.317 1.00 95.31 85 GLN A N 1
ATOM 670 C CA . GLN A 1 85 ? -9.652 3.266 14.997 1.00 95.31 85 GLN A CA 1
ATOM 671 C C . GLN A 1 85 ? -10.206 1.862 14.672 1.00 95.31 85 GLN A C 1
ATOM 673 O O . GLN A 1 85 ? -11.366 1.713 14.286 1.00 95.31 85 GLN A O 1
ATOM 678 N N . SER A 1 86 ? -9.364 0.828 14.806 1.00 96.69 86 SER A N 1
ATOM 679 C CA . SER A 1 86 ? -9.677 -0.576 14.461 1.00 96.69 86 SER A CA 1
ATOM 680 C C . SER A 1 86 ? -10.025 -0.837 12.988 1.00 96.69 86 SER A C 1
ATOM 682 O O . SER A 1 86 ? -10.438 -1.941 12.643 1.00 96.69 86 SER A O 1
ATOM 684 N N . LYS A 1 87 ? -9.849 0.139 12.094 1.00 97.50 87 LYS A N 1
ATOM 685 C CA . LYS A 1 87 ? -10.084 -0.017 10.656 1.00 97.50 87 LYS A CA 1
ATOM 686 C C . LYS A 1 87 ? -8.778 -0.015 9.889 1.00 97.50 87 LYS A C 1
ATOM 688 O O . LYS A 1 87 ? -7.856 0.724 10.225 1.00 97.50 87 LYS A O 1
ATOM 693 N N . ILE A 1 88 ? -8.742 -0.762 8.793 1.00 97.81 88 ILE A N 1
ATOM 694 C CA . ILE A 1 88 ? -7.647 -0.690 7.827 1.00 97.81 88 ILE A CA 1
ATOM 695 C C . ILE A 1 88 ? -7.725 0.670 7.125 1.00 97.81 88 ILE A C 1
ATOM 697 O O . ILE A 1 88 ? -8.599 0.890 6.286 1.00 97.81 88 ILE A O 1
ATOM 701 N N . ALA A 1 89 ? -6.827 1.587 7.465 1.00 97.38 89 ALA A N 1
ATOM 702 C CA . ALA A 1 89 ? -6.704 2.897 6.835 1.00 97.38 89 ALA A CA 1
ATOM 703 C C . ALA A 1 89 ? -6.016 2.812 5.468 1.00 97.38 89 ALA A C 1
ATOM 705 O O . ALA A 1 89 ? -6.345 3.566 4.553 1.00 97.38 89 ALA A O 1
ATOM 706 N N . GLY A 1 90 ? -5.096 1.866 5.294 1.00 96.94 90 GLY A N 1
ATOM 707 C CA . GLY A 1 90 ? -4.401 1.674 4.031 1.00 96.94 90 GLY A CA 1
ATOM 708 C C . GLY A 1 90 ? -3.449 0.491 4.034 1.00 96.94 90 GLY A C 1
ATOM 709 O O . GLY A 1 90 ? -3.160 -0.096 5.077 1.00 96.94 90 GLY A O 1
ATOM 710 N N . ILE A 1 91 ? -2.946 0.187 2.843 1.00 96.81 91 ILE A N 1
ATOM 711 C CA . ILE A 1 91 ? -1.818 -0.714 2.613 1.00 96.81 91 ILE A CA 1
ATOM 712 C C . ILE A 1 91 ? -0.761 0.038 1.809 1.00 96.81 91 ILE A C 1
ATOM 714 O O . ILE A 1 91 ? -1.105 0.733 0.849 1.00 96.81 91 ILE A O 1
ATOM 718 N N . ARG A 1 92 ? 0.517 -0.144 2.151 1.00 97.00 92 ARG A N 1
ATOM 719 C CA . ARG A 1 92 ? 1.650 0.280 1.322 1.00 97.00 92 ARG A CA 1
ATOM 720 C C . ARG A 1 92 ? 2.531 -0.915 0.981 1.00 97.00 92 ARG A C 1
ATOM 722 O O . ARG A 1 92 ? 2.919 -1.667 1.865 1.00 97.00 92 ARG A O 1
ATOM 729 N N . LEU A 1 93 ? 2.871 -1.056 -0.295 1.00 97.25 93 LEU A N 1
ATOM 730 C CA . LEU A 1 93 ? 4.053 -1.810 -0.709 1.00 97.25 93 LEU A CA 1
ATOM 731 C C . LEU A 1 93 ? 5.227 -0.852 -0.841 1.00 97.25 93 LEU A C 1
ATOM 733 O O . LEU A 1 93 ? 5.055 0.242 -1.381 1.00 97.25 93 LEU A O 1
ATOM 737 N N . GLU A 1 94 ? 6.405 -1.271 -0.407 1.00 97.12 94 GLU A N 1
ATOM 738 C CA . GLU A 1 94 ? 7.633 -0.482 -0.487 1.00 97.12 94 GLU A CA 1
ATOM 739 C C . GLU A 1 94 ? 8.810 -1.379 -0.867 1.00 97.12 94 GLU A C 1
ATOM 741 O O . GLU A 1 94 ? 8.901 -2.515 -0.405 1.00 97.12 94 GLU A O 1
ATOM 746 N N . THR A 1 95 ? 9.697 -0.898 -1.736 1.00 97.56 95 THR A N 1
ATOM 747 C CA . THR A 1 95 ? 10.955 -1.593 -2.041 1.00 97.56 95 THR A CA 1
ATOM 748 C C . THR A 1 95 ? 11.786 -1.767 -0.769 1.00 97.56 95 THR A C 1
ATOM 750 O O . THR A 1 95 ? 11.982 -0.803 -0.040 1.00 97.56 95 THR A O 1
ATOM 753 N N . GLU A 1 96 ? 12.303 -2.974 -0.530 1.00 96.00 96 GLU A N 1
ATOM 754 C CA . GLU A 1 96 ? 13.178 -3.240 0.619 1.00 96.00 96 GLU A CA 1
ATOM 755 C C . GLU A 1 96 ? 14.621 -2.793 0.337 1.00 96.00 96 GLU A C 1
ATOM 757 O O . GLU A 1 96 ? 15.154 -1.949 1.051 1.00 96.00 96 GLU A O 1
ATOM 762 N N . ASP A 1 97 ? 15.235 -3.291 -0.745 1.00 95.94 97 ASP A N 1
ATOM 763 C CA . ASP A 1 97 ? 16.553 -2.837 -1.212 1.00 95.94 97 ASP A CA 1
ATOM 764 C C . ASP A 1 97 ? 16.481 -2.343 -2.672 1.00 95.94 97 ASP A C 1
ATOM 766 O O . ASP A 1 97 ? 16.237 -3.134 -3.593 1.00 95.94 97 ASP A O 1
ATOM 770 N N . PRO A 1 98 ? 16.735 -1.050 -2.944 1.00 94.44 98 PRO A N 1
ATOM 771 C CA . PRO A 1 98 ? 16.614 -0.465 -4.278 1.00 94.44 98 P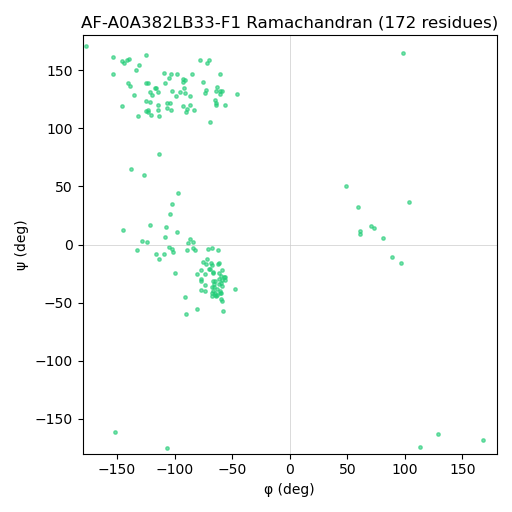RO A CA 1
ATOM 772 C C . PRO A 1 98 ? 17.710 -0.934 -5.251 1.00 94.44 98 PRO A C 1
ATOM 774 O O . PRO A 1 98 ? 17.692 -0.558 -6.424 1.00 94.44 98 PRO A O 1
ATOM 777 N N . ASN A 1 99 ? 18.678 -1.735 -4.792 1.00 93.25 99 ASN A N 1
ATOM 778 C CA . ASN A 1 99 ? 19.798 -2.231 -5.588 1.00 93.25 99 ASN A CA 1
ATOM 779 C C . ASN A 1 99 ? 19.627 -3.680 -6.072 1.00 93.25 99 ASN A C 1
ATOM 781 O O . ASN A 1 99 ? 20.468 -4.147 -6.845 1.00 93.25 99 ASN A O 1
ATOM 785 N N . ILE A 1 100 ? 18.576 -4.391 -5.642 1.00 92.69 100 ILE A N 1
ATOM 786 C CA . ILE A 1 100 ? 18.348 -5.796 -6.023 1.00 92.69 100 ILE A CA 1
ATOM 787 C C . ILE A 1 100 ? 17.511 -5.890 -7.304 1.00 92.69 100 ILE A C 1
ATOM 789 O O . ILE A 1 100 ? 17.980 -6.437 -8.304 1.00 92.69 100 ILE A O 1
ATOM 793 N N . GLU A 1 101 ? 16.292 -5.346 -7.303 1.00 87.88 101 GLU A N 1
ATOM 794 C CA . GLU A 1 101 ? 15.382 -5.382 -8.453 1.00 87.88 101 GLU A CA 1
ATOM 795 C C . GLU A 1 101 ? 14.659 -4.044 -8.646 1.00 87.88 101 GLU A C 1
ATOM 797 O O . GLU A 1 101 ? 14.146 -3.459 -7.697 1.00 87.88 101 GLU A O 1
ATOM 802 N N . GLU A 1 102 ? 14.575 -3.584 -9.898 1.00 89.44 102 GLU A N 1
ATOM 803 C CA . GLU A 1 102 ? 13.840 -2.374 -10.283 1.00 89.44 102 GLU A CA 1
ATOM 804 C C . GLU A 1 102 ? 12.500 -2.748 -10.949 1.00 89.44 102 GLU A C 1
ATOM 806 O O . GLU A 1 102 ? 12.433 -3.690 -11.738 1.00 89.44 102 GLU A O 1
ATOM 811 N N . ASN A 1 103 ? 11.467 -1.929 -10.756 1.00 92.25 103 ASN A N 1
ATOM 812 C CA . ASN A 1 103 ? 10.134 -1.996 -11.376 1.00 92.25 103 ASN A CA 1
ATOM 813 C C . ASN A 1 103 ? 9.202 -3.116 -10.884 1.00 92.25 103 ASN A C 1
ATOM 815 O O . ASN A 1 103 ? 8.183 -3.365 -11.528 1.00 92.25 103 ASN A O 1
ATOM 819 N N . LYS A 1 104 ? 9.488 -3.777 -9.758 1.00 93.75 104 LYS A N 1
ATOM 820 C CA . LYS A 1 104 ? 8.654 -4.893 -9.268 1.00 93.75 104 LYS A CA 1
ATOM 821 C C . LYS A 1 104 ? 7.270 -4.456 -8.815 1.00 93.75 104 LYS A C 1
ATOM 823 O O . LYS A 1 104 ? 6.266 -5.047 -9.211 1.00 93.75 104 LYS A O 1
ATOM 828 N N . ILE A 1 105 ? 7.200 -3.359 -8.068 1.00 95.19 105 ILE A N 1
ATOM 829 C CA . ILE A 1 105 ? 5.921 -2.791 -7.635 1.00 95.19 105 ILE A CA 1
ATOM 830 C C . ILE A 1 105 ? 5.147 -2.237 -8.842 1.00 95.19 105 ILE A C 1
ATOM 832 O O . ILE A 1 105 ? 3.932 -2.415 -8.916 1.00 95.19 105 ILE A O 1
ATOM 8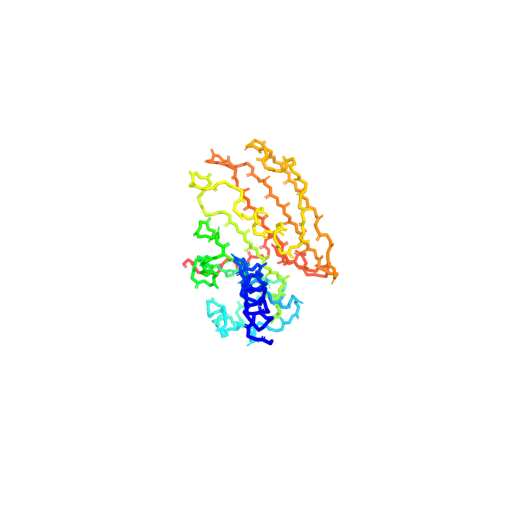36 N N . TYR A 1 106 ? 5.825 -1.640 -9.833 1.00 93.75 106 TYR A N 1
ATOM 837 C CA . TYR A 1 106 ? 5.197 -1.258 -11.104 1.00 93.75 106 TYR A CA 1
ATOM 838 C C . TYR A 1 106 ? 4.600 -2.451 -11.860 1.00 93.75 106 TYR A C 1
ATOM 840 O O . TYR A 1 106 ? 3.475 -2.348 -12.356 1.00 93.75 106 TYR A O 1
ATOM 848 N N . GLU A 1 107 ? 5.348 -3.551 -11.991 1.00 92.62 107 GLU A N 1
ATOM 849 C CA . GLU A 1 107 ? 4.913 -4.767 -12.688 1.00 92.62 107 GLU A CA 1
ATOM 850 C C . GLU A 1 107 ? 3.648 -5.325 -12.032 1.00 92.62 107 GLU A C 1
ATOM 852 O O . GLU A 1 107 ? 2.638 -5.534 -12.715 1.00 92.62 107 GLU A O 1
ATOM 857 N N . TYR A 1 108 ? 3.666 -5.449 -10.702 1.00 92.19 108 TYR A N 1
ATOM 858 C CA . TYR A 1 108 ? 2.507 -5.844 -9.911 1.00 92.19 108 TYR A CA 1
ATOM 859 C C . TYR A 1 108 ? 1.326 -4.886 -10.120 1.00 92.19 108 TYR A C 1
ATOM 861 O O . TYR A 1 108 ? 0.262 -5.306 -10.582 1.00 92.19 108 TYR A O 1
ATOM 869 N N . ALA A 1 109 ? 1.509 -3.588 -9.863 1.00 91.38 109 ALA A N 1
ATOM 870 C CA . ALA A 1 109 ? 0.437 -2.598 -9.932 1.00 91.38 109 ALA A CA 1
ATOM 871 C C . ALA A 1 109 ? -0.180 -2.510 -11.336 1.00 91.38 109 ALA A C 1
ATOM 873 O O . ALA A 1 109 ? -1.402 -2.447 -11.471 1.00 91.38 109 ALA A O 1
ATOM 874 N N . SER A 1 110 ? 0.647 -2.585 -12.382 1.00 89.81 110 SER A N 1
ATOM 875 C CA . SER A 1 110 ? 0.188 -2.587 -13.774 1.00 89.81 110 SER A CA 1
ATOM 876 C C . SER A 1 110 ? -0.627 -3.833 -14.120 1.00 89.81 110 SER A C 1
ATOM 878 O O . SER A 1 110 ? -1.563 -3.759 -14.919 1.00 89.81 110 SER A O 1
ATOM 880 N N . SER A 1 111 ? -0.287 -4.980 -13.525 1.00 87.62 111 SER A N 1
ATOM 881 C CA . SER A 1 111 ? -1.011 -6.237 -13.732 1.00 87.62 111 SE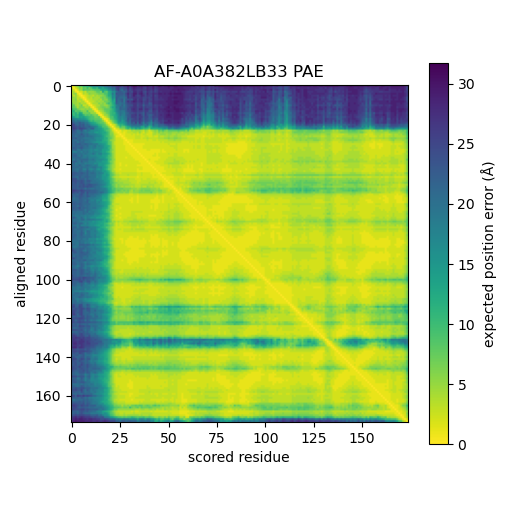R A CA 1
ATOM 882 C C . SER A 1 111 ? -2.375 -6.262 -13.029 1.00 87.62 111 SER A C 1
ATOM 884 O O . SER A 1 111 ? -3.328 -6.814 -13.580 1.00 87.62 111 SER A O 1
ATOM 886 N N . VAL A 1 112 ? -2.485 -5.630 -11.853 1.00 86.88 112 VAL A N 1
ATOM 887 C CA . VAL A 1 112 ? -3.691 -5.658 -11.008 1.00 86.88 112 VAL A CA 1
ATOM 888 C C . VAL A 1 112 ? -4.645 -4.504 -11.321 1.00 86.88 112 VAL A C 1
ATOM 890 O O . VAL A 1 112 ? -5.851 -4.716 -11.453 1.00 86.88 112 VAL A O 1
ATOM 893 N N . TYR A 1 113 ? -4.127 -3.284 -11.464 1.00 85.56 113 TYR A N 1
ATOM 894 C CA . TYR A 1 113 ? -4.932 -2.061 -11.592 1.00 85.56 113 TYR A CA 1
ATOM 895 C C . TYR A 1 113 ? -4.982 -1.503 -13.018 1.00 85.56 113 TYR A C 1
ATOM 897 O O . TYR A 1 113 ? -5.708 -0.544 -13.285 1.00 85.56 113 TYR A O 1
ATOM 905 N N . GLY A 1 114 ? -4.271 -2.141 -13.949 1.00 84.31 114 GLY A N 1
ATOM 906 C CA . GLY A 1 114 ? -4.178 -1.738 -15.346 1.00 84.31 114 GLY A CA 1
ATOM 907 C C . GLY A 1 114 ? -2.909 -0.947 -15.647 1.00 84.31 114 GLY A C 1
ATOM 908 O O . GLY A 1 114 ? -2.213 -0.477 -14.753 1.00 84.31 114 GLY A O 1
ATOM 909 N N . ALA A 1 115 ? -2.599 -0.824 -16.940 1.00 83.75 115 ALA A N 1
ATOM 910 C CA . ALA A 1 115 ? -1.330 -0.275 -17.401 1.00 83.75 115 ALA A CA 1
ATOM 911 C C . ALA A 1 115 ? -1.065 1.140 -16.858 1.00 83.75 115 ALA A C 1
ATOM 913 O O . ALA A 1 115 ? -1.807 2.083 -17.146 1.00 83.75 115 ALA A O 1
ATOM 914 N N . ILE A 1 116 ? 0.040 1.277 -16.127 1.00 85.19 116 ILE A N 1
ATOM 915 C CA . ILE A 1 116 ? 0.621 2.562 -15.740 1.00 85.19 116 ILE A CA 1
ATOM 916 C C . ILE A 1 116 ? 1.520 3.039 -16.890 1.00 85.19 116 ILE A C 1
ATOM 918 O O . ILE A 1 116 ? 2.133 2.225 -17.585 1.00 85.19 116 ILE A O 1
ATOM 922 N N . ASP A 1 117 ? 1.594 4.357 -17.089 1.00 87.06 117 ASP A N 1
ATOM 923 C CA . ASP A 1 117 ? 2.402 5.005 -18.129 1.00 87.06 117 ASP A CA 1
ATOM 924 C C . ASP A 1 117 ? 3.829 4.432 -18.208 1.00 87.06 117 ASP A C 1
ATOM 926 O O . ASP A 1 117 ? 4.541 4.358 -17.207 1.00 87.06 117 ASP A O 1
ATOM 930 N N . ASP A 1 118 ? 4.262 4.057 -19.413 1.00 86.75 118 ASP A N 1
ATOM 931 C CA . ASP A 1 118 ? 5.568 3.447 -19.664 1.00 86.75 118 ASP A CA 1
ATOM 932 C C . ASP A 1 118 ? 6.746 4.326 -19.228 1.00 86.75 118 ASP A C 1
ATOM 934 O O . ASP A 1 118 ? 7.848 3.815 -19.004 1.00 86.75 118 ASP A O 1
ATOM 938 N N . GLU A 1 119 ? 6.550 5.642 -19.102 1.00 90.56 119 GLU A N 1
ATOM 939 C CA . GLU A 1 119 ? 7.614 6.544 -18.676 1.00 90.56 119 GLU A CA 1
ATOM 940 C C . GLU A 1 119 ? 8.174 6.226 -17.288 1.00 90.56 119 GLU A C 1
ATOM 942 O O . GLU A 1 119 ? 9.354 6.499 -17.050 1.00 90.56 119 GLU A O 1
ATOM 947 N N . VAL A 1 120 ? 7.373 5.615 -16.409 1.00 90.31 120 VAL A N 1
ATOM 948 C CA . VAL A 1 120 ? 7.783 5.316 -15.031 1.00 90.31 120 VAL A CA 1
ATOM 949 C C . VAL A 1 120 ? 8.842 4.216 -14.960 1.00 90.31 120 VAL A C 1
ATOM 951 O O . VAL A 1 120 ? 9.619 4.161 -14.009 1.00 90.31 120 VAL A O 1
ATOM 954 N N . LYS A 1 121 ? 8.953 3.387 -16.009 1.00 89.12 121 LYS A N 1
ATOM 955 C CA . LYS A 1 121 ? 9.987 2.346 -16.138 1.00 89.12 121 LYS A CA 1
ATOM 956 C C . LYS A 1 121 ? 11.384 2.900 -16.407 1.00 89.12 121 LYS A C 1
ATOM 958 O O . LYS A 1 121 ? 12.363 2.158 -16.361 1.00 89.12 121 LYS A O 1
ATOM 963 N N . LYS A 1 122 ? 11.517 4.185 -16.750 1.00 90.12 122 LYS A N 1
ATOM 964 C CA . LYS A 1 122 ? 12.834 4.782 -17.007 1.00 90.12 122 LYS A CA 1
ATOM 965 C C . LYS A 1 122 ? 13.651 4.754 -15.712 1.00 90.12 122 LYS A C 1
ATOM 967 O O . LYS A 1 122 ? 13.184 5.225 -14.682 1.00 90.12 122 LYS A O 1
ATOM 972 N N . LYS A 1 123 ? 14.901 4.288 -15.804 1.00 82.88 123 LYS A N 1
ATOM 973 C CA . LYS A 1 123 ? 15.808 4.073 -14.660 1.00 82.88 123 LYS A CA 1
ATOM 974 C C . LYS A 1 123 ? 15.894 5.237 -13.664 1.00 82.88 123 LYS A C 1
ATOM 976 O O . LYS A 1 123 ? 15.979 5.013 -12.472 1.00 82.88 123 LYS A O 1
ATOM 981 N N . ASN A 1 124 ? 15.867 6.477 -14.150 1.00 88.19 124 ASN A N 1
ATOM 982 C CA . ASN A 1 124 ? 16.003 7.675 -13.312 1.00 88.19 124 ASN A CA 1
ATOM 983 C C . ASN A 1 124 ? 14.689 8.451 -13.148 1.00 88.19 124 ASN A C 1
ATOM 985 O O . ASN A 1 124 ? 14.723 9.633 -12.806 1.00 88.19 124 ASN A O 1
ATOM 989 N N . TRP A 1 125 ? 13.549 7.851 -13.490 1.00 94.44 125 TRP A N 1
ATOM 990 C CA . TRP A 1 125 ? 12.267 8.511 -13.287 1.00 94.44 125 TRP A CA 1
ATOM 991 C C . TRP A 1 125 ? 11.927 8.530 -11.800 1.00 94.44 125 TRP A C 1
ATOM 993 O O . TRP A 1 125 ? 12.026 7.516 -11.113 1.00 94.44 125 TRP A O 1
ATOM 1003 N N . THR A 1 126 ? 11.518 9.701 -11.332 1.00 95.56 126 THR A N 1
ATOM 1004 C CA . THR A 1 126 ? 10.977 9.932 -9.998 1.00 95.56 126 THR A CA 1
ATOM 1005 C C . THR A 1 126 ? 9.690 10.729 -10.135 1.00 95.56 126 THR A C 1
ATOM 1007 O O . THR A 1 126 ? 9.498 11.467 -11.107 1.00 95.56 126 THR A O 1
ATOM 1010 N N . GLY A 1 127 ? 8.808 10.596 -9.156 1.00 96.00 127 GLY A N 1
ATOM 1011 C CA . GLY A 1 127 ? 7.485 11.204 -9.173 1.00 96.00 127 GLY A CA 1
ATOM 1012 C C . GLY A 1 127 ? 6.412 10.177 -8.866 1.00 96.00 127 GLY A C 1
ATOM 1013 O O . GLY A 1 127 ? 6.701 9.104 -8.345 1.00 96.00 127 GLY A O 1
ATOM 1014 N N . TYR A 1 128 ? 5.168 10.510 -9.192 1.00 94.75 128 TYR A N 1
ATOM 1015 C CA . TYR A 1 128 ? 4.024 9.672 -8.861 1.00 94.75 128 TYR A CA 1
ATOM 1016 C C . TYR A 1 128 ? 2.994 9.615 -9.991 1.00 94.75 128 TYR A C 1
ATOM 1018 O O . TYR A 1 128 ? 2.935 10.483 -10.868 1.00 94.75 128 TYR A O 1
ATOM 1026 N N . LYS A 1 129 ? 2.165 8.574 -9.957 1.00 93.06 129 LYS A N 1
ATOM 1027 C CA . LYS A 1 129 ? 0.998 8.362 -10.811 1.00 93.06 129 LYS A CA 1
ATOM 1028 C C . LYS A 1 129 ? -0.162 7.886 -9.943 1.00 93.06 129 LYS A C 1
ATOM 1030 O O . LYS A 1 129 ? -0.030 6.925 -9.195 1.00 93.06 129 LYS A O 1
ATOM 1035 N N . MET A 1 130 ? -1.305 8.550 -10.077 1.00 88.75 130 MET A N 1
ATOM 1036 C CA . MET A 1 130 ? -2.551 8.099 -9.462 1.00 88.75 130 MET A CA 1
ATOM 1037 C C . MET A 1 130 ? -3.312 7.196 -10.430 1.00 88.75 130 MET A C 1
ATOM 1039 O O . MET A 1 130 ? -3.537 7.565 -11.584 1.00 88.75 130 MET A O 1
ATOM 1043 N N . ILE A 1 131 ? -3.733 6.036 -9.944 1.00 84.38 131 ILE A N 1
ATOM 1044 C CA . ILE A 1 131 ? -4.491 5.024 -10.676 1.00 84.38 131 ILE A CA 1
ATOM 1045 C C . ILE A 1 131 ? -5.875 4.971 -10.021 1.00 84.38 131 ILE A C 1
ATOM 1047 O O . ILE A 1 131 ? -6.156 4.131 -9.175 1.00 84.38 131 ILE A O 1
ATOM 1051 N N . SER A 1 132 ? -6.742 5.940 -10.320 1.00 68.69 132 SER A N 1
ATOM 1052 C CA . SER A 1 132 ? -8.083 5.954 -9.717 1.00 68.69 132 SER A CA 1
ATOM 1053 C C . SER A 1 132 ? -8.877 4.728 -10.177 1.00 68.69 132 SER A C 1
ATOM 1055 O O . SER A 1 132 ? -9.077 4.529 -11.377 1.00 68.69 132 SER A O 1
ATOM 1057 N N . SER A 1 133 ? -9.333 3.904 -9.230 1.00 68.06 133 SER A N 1
ATOM 1058 C CA . SER A 1 133 ? -10.148 2.721 -9.511 1.00 68.06 133 SER A CA 1
ATOM 1059 C C . SER A 1 133 ? -11.170 2.492 -8.399 1.00 68.06 133 SER A C 1
ATOM 1061 O O . SER A 1 133 ? -10.813 2.299 -7.240 1.00 68.06 133 SER A O 1
ATOM 1063 N N . GLY A 1 134 ? -12.462 2.528 -8.742 1.00 65.94 134 GLY A N 1
ATOM 1064 C CA . GLY A 1 134 ? -13.541 2.053 -7.865 1.00 65.94 134 GLY A CA 1
ATOM 1065 C C . GLY A 1 134 ? -13.667 2.738 -6.496 1.00 65.94 134 GLY A C 1
ATOM 1066 O O . GLY A 1 134 ? -14.053 2.074 -5.541 1.00 65.94 134 GLY A O 1
ATOM 1067 N N . GLY A 1 135 ? -13.334 4.030 -6.380 1.00 73.62 135 GLY A N 1
ATOM 1068 C CA . GLY A 1 135 ? -13.379 4.767 -5.104 1.00 73.62 135 GLY A CA 1
ATOM 1069 C C . GLY A 1 135 ? -12.160 4.553 -4.198 1.00 73.62 135 GLY A C 1
ATOM 1070 O O . GLY A 1 135 ? -12.132 5.062 -3.080 1.00 73.62 135 GLY A O 1
ATOM 1071 N N . ARG A 1 136 ? -11.144 3.825 -4.678 1.00 82.38 136 ARG A N 1
ATOM 1072 C CA . ARG A 1 136 ? -9.835 3.714 -4.031 1.00 82.38 136 ARG A CA 1
ATOM 1073 C C . ARG A 1 136 ? -8.885 4.772 -4.584 1.00 82.38 136 ARG A C 1
ATOM 1075 O O . ARG A 1 136 ? -8.875 5.047 -5.789 1.00 82.38 136 ARG A O 1
ATOM 1082 N N . ILE A 1 137 ? -8.055 5.313 -3.702 1.00 89.38 137 ILE A N 1
ATOM 1083 C CA . ILE A 1 137 ? -6.837 6.024 -4.078 1.00 89.38 137 ILE A CA 1
ATOM 1084 C C . ILE A 1 137 ? -5.747 4.971 -4.206 1.00 89.38 137 ILE A C 1
ATOM 1086 O O . ILE A 1 137 ? -5.452 4.264 -3.246 1.00 89.38 137 ILE A O 1
ATOM 1090 N N . ILE A 1 138 ? -5.176 4.870 -5.403 1.00 92.19 138 ILE A N 1
ATOM 1091 C CA . ILE A 1 138 ? -4.011 4.032 -5.668 1.00 92.19 138 ILE A CA 1
ATOM 1092 C C . ILE A 1 138 ? -2.921 4.957 -6.184 1.00 92.19 138 ILE A C 1
ATOM 1094 O O . ILE A 1 138 ? -3.050 5.529 -7.271 1.00 92.19 138 ILE A O 1
ATOM 1098 N N . LEU A 1 139 ? -1.877 5.146 -5.392 1.00 93.44 139 LEU A N 1
ATOM 1099 C CA . LEU A 1 139 ? -0.764 6.027 -5.710 1.00 93.44 139 LEU A CA 1
ATOM 1100 C C . LEU A 1 139 ? 0.481 5.173 -5.910 1.00 93.44 139 LEU A C 1
ATOM 1102 O O . LEU A 1 139 ? 1.013 4.605 -4.966 1.00 93.44 139 LEU A O 1
ATOM 1106 N N . TYR A 1 140 ? 0.940 5.092 -7.152 1.00 95.31 140 TYR A N 1
ATOM 1107 C CA . TYR A 1 140 ? 2.246 4.535 -7.471 1.00 95.31 140 TYR A CA 1
ATOM 1108 C C . TYR A 1 140 ? 3.278 5.658 -7.491 1.00 95.31 140 TYR A C 1
ATOM 1110 O O . TYR A 1 140 ? 3.036 6.699 -8.112 1.00 95.31 140 TYR A O 1
ATOM 1118 N N . GLN A 1 141 ? 4.441 5.456 -6.881 1.00 95.62 141 GLN A N 1
ATOM 1119 C CA . GLN A 1 141 ? 5.501 6.458 -6.883 1.00 95.62 141 GLN A CA 1
ATOM 1120 C C . GLN A 1 141 ? 6.907 5.866 -6.918 1.00 95.62 141 GLN A C 1
ATOM 1122 O O . GLN A 1 141 ? 7.138 4.718 -6.546 1.00 95.62 141 GLN A O 1
ATOM 1127 N N . LYS A 1 142 ? 7.846 6.701 -7.372 1.00 97.06 142 LYS A N 1
ATOM 1128 C CA . LYS A 1 142 ? 9.286 6.489 -7.262 1.00 97.06 142 LYS A CA 1
ATOM 1129 C C . LYS A 1 142 ? 9.948 7.666 -6.575 1.00 97.06 142 LYS A C 1
ATOM 1131 O O . LYS A 1 142 ? 9.867 8.799 -7.066 1.00 97.06 142 LYS A O 1
ATOM 1136 N N . ILE A 1 143 ? 10.650 7.385 -5.488 1.00 95.50 143 ILE A N 1
ATOM 1137 C CA . ILE A 1 143 ? 11.361 8.380 -4.687 1.00 95.50 143 ILE A CA 1
ATOM 1138 C C . ILE A 1 143 ? 12.850 8.065 -4.744 1.00 95.50 143 ILE A C 1
ATOM 1140 O O . ILE A 1 143 ? 13.258 6.913 -4.648 1.00 95.50 143 ILE A O 1
ATOM 1144 N N . LYS A 1 144 ? 13.669 9.099 -4.950 1.00 95.44 144 LYS A N 1
ATOM 1145 C CA . LYS A 1 144 ? 15.123 8.967 -4.918 1.00 95.44 144 LYS A CA 1
ATOM 1146 C C . LYS A 1 144 ? 15.629 9.276 -3.518 1.0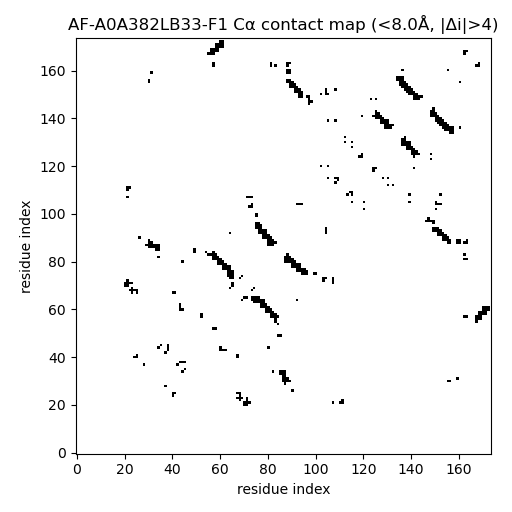0 95.44 144 LYS A C 1
ATOM 1148 O O . LYS A 1 144 ? 15.524 10.420 -3.083 1.00 95.44 144 LYS A O 1
ATOM 1153 N N . GLU A 1 145 ? 16.264 8.286 -2.917 1.00 93.81 145 GLU A N 1
ATOM 1154 C CA . GLU A 1 145 ? 16.972 8.380 -1.648 1.00 93.81 145 GLU A CA 1
ATOM 1155 C C . GLU A 1 145 ? 18.494 8.346 -1.872 1.00 93.81 145 GLU A C 1
ATOM 1157 O O . GLU A 1 145 ? 18.989 8.410 -3.008 1.00 93.81 145 GLU A O 1
ATOM 1162 N N . ILE A 1 146 ? 19.263 8.328 -0.781 1.00 92.44 146 ILE A N 1
ATOM 1163 C CA . ILE A 1 146 ? 20.733 8.381 -0.822 1.00 92.44 146 ILE A CA 1
ATOM 1164 C C . ILE A 1 146 ? 21.361 7.148 -1.489 1.00 92.44 146 ILE A C 1
ATOM 1166 O O . ILE A 1 146 ? 22.414 7.247 -2.122 1.00 92.44 146 ILE A O 1
ATOM 1170 N N . ASP A 1 147 ? 20.706 6.007 -1.351 1.00 93.50 147 ASP A N 1
ATOM 1171 C CA . ASP A 1 147 ? 21.151 4.654 -1.673 1.00 93.50 147 ASP A CA 1
ATOM 1172 C C . ASP A 1 147 ? 20.437 4.050 -2.890 1.00 93.50 147 ASP A C 1
ATOM 1174 O O . ASP A 1 147 ? 20.875 3.018 -3.393 1.00 93.50 147 ASP A O 1
ATOM 1178 N N . GLY A 1 148 ? 19.403 4.705 -3.423 1.00 94.12 148 GLY A N 1
ATOM 1179 C CA . GLY A 1 148 ? 18.741 4.250 -4.641 1.00 94.12 148 GLY A CA 1
ATOM 1180 C C . GLY A 1 148 ? 17.417 4.943 -4.940 1.00 94.12 148 GLY A C 1
ATOM 1181 O O . GLY A 1 148 ? 17.088 5.986 -4.377 1.00 94.12 148 GLY A O 1
ATOM 1182 N N . ILE A 1 149 ? 16.673 4.381 -5.892 1.00 95.75 149 ILE A N 1
ATOM 1183 C CA . ILE A 1 149 ? 15.300 4.794 -6.188 1.00 95.75 149 ILE A CA 1
ATOM 1184 C C . ILE A 1 149 ? 14.374 3.707 -5.660 1.00 95.75 149 ILE A C 1
ATOM 1186 O O . ILE A 1 149 ? 14.418 2.579 -6.140 1.00 95.75 149 ILE A O 1
ATOM 1190 N N . TYR A 1 150 ? 13.535 4.077 -4.704 1.00 96.62 150 TYR A N 1
ATOM 1191 C CA . TYR A 1 150 ? 12.531 3.212 -4.108 1.00 96.62 150 TYR A CA 1
ATOM 1192 C C . TYR A 1 150 ? 11.223 3.334 -4.871 1.00 96.62 150 TYR A C 1
ATOM 1194 O O . TYR A 1 150 ? 10.835 4.434 -5.279 1.00 96.62 150 TYR A O 1
ATOM 1202 N N . GLU A 1 151 ? 10.533 2.213 -5.039 1.00 96.75 151 GLU A N 1
ATOM 1203 C CA . GLU A 1 151 ? 9.143 2.193 -5.463 1.00 96.75 151 GLU A CA 1
ATOM 1204 C C . GLU A 1 151 ? 8.228 2.048 -4.258 1.00 96.75 151 GLU A C 1
ATOM 1206 O O . GLU A 1 151 ? 8.540 1.343 -3.298 1.00 96.75 151 GLU A O 1
ATOM 1211 N N . SER A 1 152 ? 7.056 2.664 -4.348 1.00 96.75 152 SER A N 1
ATOM 1212 C CA . SER A 1 152 ? 5.960 2.331 -3.455 1.00 96.75 152 SER A CA 1
ATOM 1213 C C . SER A 1 152 ? 4.609 2.403 -4.147 1.00 96.75 152 SER A C 1
ATOM 1215 O O . SER A 1 152 ? 4.430 3.053 -5.185 1.00 96.75 152 SER A O 1
ATOM 1217 N N . LEU A 1 153 ? 3.668 1.658 -3.578 1.00 95.75 153 LEU A N 1
ATOM 1218 C CA . LEU A 1 153 ? 2.275 1.628 -3.986 1.00 95.75 153 LEU A CA 1
ATOM 1219 C C . LEU A 1 153 ? 1.403 1.779 -2.748 1.00 95.75 153 LEU A C 1
ATOM 1221 O O . LEU A 1 153 ? 1.322 0.861 -1.936 1.00 95.75 153 LEU A O 1
ATOM 1225 N N . ASP A 1 154 ? 0.737 2.917 -2.641 1.00 95.25 154 ASP A N 1
ATOM 1226 C CA . ASP A 1 154 ? -0.213 3.216 -1.579 1.00 95.25 154 ASP A CA 1
ATOM 1227 C C . ASP A 1 154 ? -1.635 2.910 -2.040 1.00 95.25 154 ASP A C 1
ATOM 1229 O O . ASP A 1 154 ? -2.057 3.347 -3.115 1.00 95.25 154 ASP A O 1
ATOM 1233 N N . ILE A 1 155 ? -2.385 2.185 -1.215 1.00 94.69 155 ILE A N 1
ATOM 1234 C CA . ILE A 1 155 ? -3.779 1.816 -1.454 1.00 94.69 155 ILE A CA 1
ATOM 1235 C C . ILE A 1 155 ? -4.603 2.289 -0.259 1.00 94.69 155 ILE A C 1
ATOM 1237 O O . ILE A 1 155 ? -4.446 1.788 0.853 1.00 94.69 155 ILE A O 1
ATOM 1241 N N . SER A 1 156 ? -5.510 3.236 -0.492 1.00 95.38 156 SER A N 1
ATOM 1242 C CA . SER A 1 156 ? -6.422 3.758 0.530 1.00 95.38 156 SER A CA 1
ATOM 1243 C C . SER A 1 156 ? -7.735 4.267 -0.098 1.00 95.38 156 SER A C 1
ATOM 1245 O O . SER A 1 156 ? -8.093 3.911 -1.224 1.00 95.38 156 SER A O 1
ATOM 1247 N N . THR A 1 157 ? -8.479 5.094 0.629 1.00 94.12 157 THR A N 1
ATOM 1248 C CA . THR A 1 157 ? -9.671 5.830 0.190 1.00 94.12 157 THR A CA 1
ATOM 1249 C C . THR A 1 157 ? -9.473 7.321 0.446 1.00 94.12 157 THR A C 1
ATOM 1251 O O . THR A 1 157 ? -8.618 7.701 1.240 1.00 94.12 157 THR A O 1
ATOM 1254 N N . GLU A 1 158 ? -10.284 8.170 -0.188 1.00 91.56 158 GLU A N 1
ATOM 1255 C CA . GLU A 1 158 ? -10.261 9.622 0.062 1.00 91.56 158 GLU A CA 1
ATOM 1256 C C . GLU A 1 158 ? -10.489 9.985 1.537 1.00 91.56 158 GLU A C 1
ATOM 1258 O O . GLU A 1 158 ? -9.944 10.975 2.004 1.00 91.56 158 GLU A O 1
ATOM 1263 N N . GLU A 1 159 ? -11.260 9.181 2.274 1.00 93.81 159 GLU A N 1
ATOM 1264 C CA . GLU A 1 159 ? -11.543 9.414 3.695 1.00 93.81 159 GLU A CA 1
ATOM 1265 C C . GLU A 1 159 ? -10.371 9.025 4.607 1.00 93.81 159 GLU A C 1
ATOM 1267 O O . GLU A 1 159 ? -10.216 9.607 5.677 1.00 93.81 159 GLU A O 1
ATOM 1272 N N . LEU A 1 160 ? -9.563 8.035 4.208 1.00 95.12 160 LEU A N 1
ATOM 1273 C CA . LEU A 1 160 ? -8.598 7.393 5.106 1.00 95.12 160 LEU A CA 1
ATOM 1274 C C . LEU A 1 160 ? -7.126 7.634 4.749 1.00 95.12 160 LEU A C 1
ATOM 1276 O O . LEU A 1 160 ? -6.261 7.363 5.578 1.00 95.12 160 LEU A O 1
ATOM 1280 N N . ILE A 1 161 ? -6.829 8.156 3.555 1.00 93.12 161 ILE A N 1
ATOM 1281 C CA . ILE A 1 161 ? -5.450 8.345 3.073 1.00 93.12 161 ILE A CA 1
ATOM 1282 C C . ILE A 1 161 ? -4.627 9.274 3.976 1.00 93.12 161 ILE A C 1
ATOM 1284 O O . ILE A 1 161 ? -3.435 9.051 4.171 1.00 93.12 161 ILE A O 1
ATOM 1288 N N . ASP A 1 162 ? -5.259 10.275 4.587 1.00 93.69 162 ASP A N 1
ATOM 1289 C CA . ASP A 1 162 ? -4.574 11.222 5.472 1.00 93.69 162 ASP A CA 1
ATOM 1290 C C . ASP A 1 162 ? -4.085 10.562 6.775 1.00 93.69 162 ASP A C 1
ATOM 1292 O O . ASP A 1 162 ? -3.213 11.106 7.446 1.00 93.69 162 ASP A O 1
ATOM 1296 N N . TYR A 1 163 ? -4.591 9.370 7.117 1.00 95.69 163 TYR A N 1
ATOM 1297 C CA . TYR A 1 163 ? -4.145 8.596 8.278 1.00 95.69 163 TYR A CA 1
ATOM 1298 C C . TYR A 1 163 ? -2.982 7.643 7.961 1.00 95.69 163 TYR A C 1
ATOM 1300 O O . TYR A 1 163 ? -2.443 7.023 8.868 1.00 95.69 163 TYR A O 1
ATOM 1308 N N . THR A 1 164 ? -2.546 7.522 6.701 1.00 95.00 164 THR A N 1
ATOM 1309 C CA . THR A 1 164 ? -1.432 6.631 6.302 1.00 95.00 164 THR A CA 1
ATOM 1310 C C . THR A 1 164 ? -0.091 7.365 6.165 1.00 95.00 164 THR A C 1
ATOM 1312 O O . THR A 1 164 ? 0.866 6.855 5.573 1.00 95.00 164 THR A O 1
ATOM 1315 N N . VAL A 1 165 ? -0.029 8.616 6.624 1.00 91.62 165 VAL A N 1
ATOM 1316 C CA . VAL A 1 165 ? 1.142 9.491 6.535 1.00 91.62 165 VAL A CA 1
ATOM 1317 C C . VAL A 1 165 ? 1.112 10.525 7.662 1.00 91.62 165 VAL A C 1
ATOM 1319 O O . VAL A 1 165 ? 0.053 11.003 8.049 1.00 91.62 165 VAL A O 1
ATOM 1322 N N . GLY A 1 166 ? 2.284 10.911 8.166 1.00 90.94 166 GLY A N 1
ATOM 1323 C CA . GLY A 1 166 ? 2.424 11.998 9.138 1.00 90.94 166 GLY A CA 1
ATOM 1324 C C . GLY A 1 166 ? 2.884 11.538 10.518 1.00 90.94 166 GLY A C 1
ATOM 1325 O O . GLY A 1 166 ? 3.234 10.382 10.727 1.00 90.94 166 GLY A O 1
ATOM 1326 N N . GLU A 1 167 ? 2.916 12.481 11.460 1.00 88.06 167 GLU A N 1
ATOM 1327 C CA . GLU A 1 167 ? 3.494 12.289 12.801 1.00 88.06 167 GLU A CA 1
ATOM 1328 C C . GLU A 1 167 ? 2.661 11.397 13.730 1.00 88.06 167 GLU A C 1
ATOM 1330 O O . GLU A 1 167 ? 3.172 10.905 14.731 1.00 88.06 167 GLU A O 1
ATOM 1335 N N . PHE A 1 168 ? 1.392 11.169 13.389 1.00 91.12 168 PHE A N 1
ATOM 1336 C CA . PHE A 1 168 ? 0.482 10.322 14.161 1.00 91.12 168 PHE A CA 1
ATOM 1337 C C . PHE A 1 168 ? 0.534 8.844 13.753 1.00 91.12 168 PHE A C 1
ATOM 1339 O O . PHE A 1 168 ? -0.205 8.035 14.313 1.00 91.12 168 PHE A O 1
ATOM 1346 N N . VAL A 1 169 ? 1.390 8.488 12.792 1.00 95.56 169 VAL A N 1
ATOM 1347 C CA . VAL A 1 169 ? 1.650 7.100 12.407 1.00 95.56 169 VAL A CA 1
ATOM 1348 C C . VAL A 1 169 ? 2.791 6.551 13.265 1.00 95.56 169 VAL A C 1
ATOM 1350 O O . VAL A 1 169 ? 3.918 7.043 13.197 1.00 95.56 169 VAL A O 1
ATOM 1353 N N . ILE A 1 170 ? 2.502 5.537 14.078 1.00 94.31 170 ILE A N 1
ATOM 1354 C CA . ILE A 1 170 ? 3.469 4.877 14.961 1.00 94.31 170 ILE A CA 1
ATOM 1355 C C . ILE A 1 170 ? 3.806 3.509 14.380 1.00 94.31 170 ILE A C 1
ATOM 1357 O O . ILE A 1 170 ? 2.918 2.677 14.206 1.00 94.31 170 ILE A O 1
ATOM 1361 N N . ARG A 1 171 ? 5.092 3.273 14.109 1.00 92.06 171 ARG A N 1
ATOM 1362 C CA . ARG A 1 171 ? 5.580 1.968 13.656 1.00 92.06 171 ARG A CA 1
ATOM 1363 C C . ARG A 1 171 ? 5.589 0.967 14.801 1.00 92.06 171 ARG A C 1
ATOM 1365 O O . ARG A 1 171 ? 6.121 1.251 15.873 1.00 92.06 171 ARG A O 1
ATOM 1372 N N . MET A 1 172 ? 5.019 -0.196 14.538 1.00 85.50 172 MET A N 1
ATOM 1373 C CA . MET A 1 172 ? 4.961 -1.340 15.432 1.00 85.50 172 MET A CA 1
ATOM 1374 C C . MET A 1 172 ? 6.008 -2.360 14.978 1.00 85.50 172 MET A C 1
ATOM 1376 O O . MET A 1 172 ? 6.069 -2.677 13.793 1.00 85.50 172 MET A O 1
ATOM 1380 N N . GLY A 1 173 ? 6.814 -2.883 15.907 1.00 65.00 173 GLY A N 1
ATOM 1381 C CA . GLY A 1 173 ? 7.720 -4.001 15.609 1.00 65.00 173 GLY A CA 1
ATOM 1382 C C . GLY A 1 173 ? 9.211 -3.682 15.433 1.00 65.00 173 GLY A C 1
ATOM 1383 O O . GLY A 1 173 ? 9.865 -4.362 14.648 1.00 65.00 173 GLY A O 1
ATOM 1384 N N . GLU A 1 174 ? 9.771 -2.742 16.206 1.00 44.91 174 GLU A N 1
ATOM 1385 C CA . GLU A 1 174 ? 11.196 -2.824 16.604 1.00 44.91 174 GLU A CA 1
ATOM 1386 C C . GLU A 1 174 ? 11.352 -3.441 18.002 1.00 44.91 174 GLU A C 1
ATOM 1388 O O . GLU A 1 174 ? 10.662 -2.976 18.942 1.00 44.91 174 GLU A O 1
#

Organism: NCBI:txid408172

Sequence (174 aa):
MKNFLKLIVLIVTLASFNKHAFSCDSLNVTIGDDFSKVTDILDFIDDYEAENYEEGTTAEYEAHTAIYCPDSGLDNTIIKVFIYQSKIAGIRLETEDPNIEENKIYEYASSVYGAIDDEVKKKNWTGYKMISSGGRIILYQKIKEIDGIYESLDISTEELIDYTVGEFVIRMGE